Protein AF-A0AAJ2DX30-F1 (afdb_monomer_lite)

Structure (mmCIF, N/CA/C/O backbone):
data_AF-A0AAJ2DX30-F1
#
_entry.id   AF-A0AAJ2DX30-F1
#
loop_
_atom_site.group_PDB
_atom_site.id
_atom_site.type_symbol
_atom_site.label_atom_id
_atom_site.label_alt_id
_atom_site.label_comp_id
_atom_site.label_asym_id
_atom_site.label_entity_id
_atom_site.label_seq_id
_atom_site.pdbx_PDB_ins_code
_atom_site.Cartn_x
_atom_site.Cartn_y
_atom_site.Cartn_z
_atom_site.occupancy
_atom_site.B_iso_or_equiv
_atom_site.auth_seq_id
_atom_site.auth_comp_id
_atom_site.auth_asym_id
_atom_site.auth_atom_id
_atom_site.pdbx_PDB_model_num
ATOM 1 N N . MET A 1 1 ? 1.509 9.019 -4.920 1.00 83.00 1 MET A N 1
ATOM 2 C CA . MET A 1 1 ? 1.749 9.452 -3.523 1.00 83.00 1 MET A CA 1
ATOM 3 C C . MET A 1 1 ? 0.747 8.744 -2.636 1.00 83.00 1 MET A C 1
ATOM 5 O O . MET A 1 1 ? -0.409 8.625 -3.032 1.00 83.00 1 MET A O 1
ATOM 9 N N . ARG A 1 2 ? 1.169 8.321 -1.439 1.00 91.44 2 ARG A N 1
ATOM 10 C CA . ARG A 1 2 ? 0.309 7.629 -0.467 1.00 91.44 2 ARG A CA 1
ATOM 11 C C . ARG A 1 2 ? -0.938 8.439 -0.125 1.00 91.44 2 ARG A C 1
ATOM 13 O O . ARG A 1 2 ? -0.841 9.600 0.270 1.00 91.44 2 ARG A O 1
ATOM 20 N N . THR A 1 3 ? -2.090 7.788 -0.196 1.00 92.44 3 THR A N 1
ATOM 21 C CA . THR A 1 3 ? -3.386 8.381 0.137 1.00 92.44 3 THR A CA 1
ATOM 22 C C . THR A 1 3 ? -3.861 7.958 1.528 1.00 92.44 3 THR A C 1
ATOM 24 O O . THR A 1 3 ? -3.427 6.940 2.081 1.00 92.44 3 THR A O 1
ATOM 27 N N . THR A 1 4 ? -4.750 8.767 2.103 1.00 95.19 4 THR A N 1
ATOM 28 C CA . THR A 1 4 ? -5.539 8.411 3.285 1.00 95.19 4 THR A CA 1
ATOM 29 C C . THR A 1 4 ? -6.979 8.218 2.837 1.00 95.19 4 THR A C 1
ATOM 31 O O . THR A 1 4 ? -7.533 9.091 2.173 1.00 95.19 4 THR A O 1
ATOM 34 N N . ALA A 1 5 ? -7.569 7.081 3.187 1.00 95.25 5 ALA A N 1
ATOM 35 C CA . ALA A 1 5 ? -8.964 6.772 2.926 1.00 95.25 5 ALA A CA 1
ATOM 36 C C . ALA A 1 5 ? -9.751 6.817 4.235 1.00 95.25 5 ALA A C 1
ATOM 38 O O . ALA A 1 5 ? -9.304 6.272 5.243 1.00 95.25 5 ALA A O 1
ATOM 39 N N . GLU A 1 6 ? -10.926 7.436 4.200 1.00 96.12 6 GLU A N 1
ATOM 40 C CA . GLU A 1 6 ? -11.913 7.369 5.275 1.00 96.12 6 GLU A CA 1
ATOM 41 C C . GLU A 1 6 ? -13.086 6.512 4.811 1.00 96.12 6 GLU A C 1
ATOM 43 O O . GLU A 1 6 ? -13.527 6.618 3.665 1.00 96.12 6 GLU A O 1
ATOM 48 N N . PHE A 1 7 ? -13.569 5.633 5.681 1.00 95.12 7 PHE A N 1
ATOM 49 C CA . PHE A 1 7 ? -14.668 4.730 5.364 1.00 95.12 7 PHE A CA 1
ATOM 50 C C . PHE A 1 7 ? -15.490 4.412 6.611 1.00 95.12 7 PHE A C 1
ATOM 52 O O . PHE A 1 7 ? -14.966 4.348 7.721 1.00 95.12 7 PHE A O 1
ATOM 59 N N . ASN A 1 8 ? -16.794 4.210 6.425 1.00 93.75 8 ASN A N 1
ATOM 60 C CA . ASN A 1 8 ? -17.696 3.754 7.476 1.00 93.75 8 ASN A CA 1
ATOM 61 C C . ASN A 1 8 ? -18.007 2.273 7.263 1.00 93.75 8 ASN A C 1
ATOM 63 O O . ASN A 1 8 ? -18.403 1.876 6.166 1.00 93.75 8 ASN A O 1
ATOM 67 N N . MET A 1 9 ? -17.845 1.469 8.308 1.00 92.56 9 MET A N 1
ATOM 68 C CA . MET A 1 9 ? -18.244 0.067 8.315 1.00 92.56 9 MET A CA 1
ATOM 69 C C . MET A 1 9 ? -18.936 -0.251 9.634 1.00 92.56 9 MET A C 1
ATOM 71 O O . MET A 1 9 ? -18.430 0.076 10.704 1.00 92.56 9 MET A O 1
ATOM 75 N N . PHE A 1 10 ? -20.104 -0.889 9.549 1.00 92.12 10 PHE A N 1
ATOM 76 C CA . PHE A 1 10 ? -20.869 -1.366 10.711 1.00 92.12 10 PHE A CA 1
ATOM 77 C C . PHE A 1 10 ? -21.184 -0.277 11.752 1.00 92.12 10 PHE A C 1
ATOM 79 O O . PHE A 1 10 ? -21.183 -0.517 12.959 1.00 92.12 10 PHE A O 1
ATOM 86 N N . GLY A 1 11 ? -21.432 0.948 11.276 1.00 90.06 11 GLY A N 1
ATOM 87 C CA . GLY A 1 11 ? -21.724 2.100 12.129 1.00 90.06 11 GLY A CA 1
ATOM 88 C C . GLY A 1 11 ? -20.491 2.716 12.796 1.00 90.06 11 GLY A C 1
ATOM 89 O O . GLY A 1 11 ? -20.644 3.594 13.642 1.00 90.06 11 GLY A O 1
ATOM 90 N N . VAL A 1 12 ? -19.283 2.298 12.410 1.00 93.31 12 VAL A N 1
ATOM 91 C CA . VAL A 1 12 ? -18.012 2.812 12.927 1.00 93.31 12 VAL A CA 1
ATOM 92 C C . VAL A 1 12 ? -17.221 3.471 11.796 1.00 93.31 12 VAL A C 1
ATOM 94 O O . VAL A 1 12 ? -17.121 2.932 10.694 1.00 93.31 12 VAL A O 1
ATOM 97 N N . ASN A 1 13 ? -16.656 4.650 12.062 1.00 95.56 13 ASN A N 1
ATOM 98 C CA . ASN A 1 13 ? -15.799 5.351 11.110 1.00 95.56 13 ASN A CA 1
ATOM 99 C C . ASN A 1 13 ? -14.338 4.943 11.296 1.00 95.56 13 ASN A C 1
ATOM 101 O O . ASN A 1 13 ? -13.821 4.886 12.414 1.00 95.56 13 ASN A O 1
ATOM 105 N N . TYR A 1 14 ? -13.667 4.728 10.175 1.00 96.88 14 TYR A N 1
ATOM 106 C CA . TYR A 1 14 ? -12.263 4.378 10.090 1.00 96.88 14 TYR A CA 1
ATOM 107 C C . TYR A 1 14 ? -11.548 5.361 9.179 1.00 96.88 14 TYR A C 1
ATOM 109 O O . TYR A 1 14 ? -12.116 5.867 8.210 1.00 96.88 14 TYR A O 1
ATOM 117 N N . ARG A 1 15 ? -10.269 5.581 9.463 1.00 97.12 15 ARG A N 1
ATOM 118 C CA . ARG A 1 15 ? -9.350 6.231 8.536 1.00 97.12 15 ARG A CA 1
ATOM 119 C C . ARG A 1 15 ? -8.072 5.421 8.444 1.00 97.12 15 ARG A C 1
ATOM 121 O O . ARG A 1 15 ? -7.535 4.987 9.462 1.00 97.12 15 ARG A O 1
ATOM 128 N N . ALA A 1 16 ? -7.587 5.207 7.233 1.00 97.12 16 ALA A N 1
ATOM 129 C CA . ALA A 1 16 ? -6.404 4.406 6.979 1.00 97.12 16 ALA A CA 1
ATOM 130 C C . ALA A 1 16 ? -5.495 5.098 5.977 1.00 97.12 16 ALA A C 1
ATOM 132 O O . ALA A 1 16 ? -5.941 5.546 4.921 1.00 97.12 16 ALA A O 1
ATOM 133 N N . ARG A 1 17 ? -4.203 5.155 6.293 1.00 96.62 17 ARG A N 1
ATOM 134 C CA . ARG A 1 17 ? -3.182 5.628 5.360 1.00 96.62 17 ARG A CA 1
ATOM 135 C C . ARG A 1 17 ? -2.533 4.439 4.668 1.00 96.62 17 ARG A C 1
ATOM 137 O O . ARG A 1 17 ? -2.171 3.468 5.330 1.00 96.62 17 ARG A O 1
ATOM 144 N N . GLN A 1 18 ? -2.320 4.542 3.357 1.00 95.94 18 GLN A N 1
ATOM 145 C CA . GLN A 1 18 ? -1.574 3.529 2.612 1.00 95.94 18 GLN A CA 1
ATOM 146 C C . GLN A 1 18 ? -0.183 3.300 3.221 1.00 95.94 18 GLN A C 1
ATOM 148 O O . GLN A 1 18 ? 0.465 4.240 3.698 1.00 95.94 18 GLN A O 1
ATOM 153 N N . PHE A 1 19 ? 0.301 2.063 3.180 1.00 95.00 19 PHE A N 1
ATOM 154 C CA . PHE A 1 19 ? 1.673 1.716 3.525 1.00 95.00 19 PHE A CA 1
ATOM 155 C C . PHE A 1 19 ? 2.652 2.305 2.509 1.00 95.00 19 PHE A C 1
ATOM 157 O O . PHE A 1 19 ? 2.326 2.503 1.338 1.00 95.00 19 PHE A O 1
ATOM 164 N N . ALA A 1 20 ? 3.865 2.594 2.975 1.00 93.81 20 ALA A N 1
ATOM 165 C CA . ALA A 1 20 ? 4.960 2.921 2.074 1.00 93.81 20 ALA A CA 1
ATOM 166 C C . ALA A 1 20 ? 5.377 1.685 1.272 1.00 93.81 20 ALA A C 1
ATOM 168 O O . ALA A 1 20 ? 5.277 0.567 1.782 1.00 93.81 20 ALA A O 1
ATOM 169 N N . ALA A 1 21 ? 5.868 1.882 0.050 1.00 91.38 21 ALA A N 1
ATOM 170 C CA . ALA A 1 21 ? 6.218 0.811 -0.875 1.00 91.38 21 ALA A CA 1
ATOM 171 C C . ALA A 1 21 ? 7.176 -0.204 -0.235 1.00 91.38 21 ALA A C 1
ATOM 173 O O . ALA A 1 21 ? 6.898 -1.402 -0.256 1.00 91.38 21 ALA A O 1
ATOM 174 N N . ALA A 1 22 ? 8.244 0.277 0.410 1.00 88.00 22 ALA A N 1
ATOM 175 C CA . ALA A 1 22 ? 9.219 -0.580 1.085 1.00 88.00 22 ALA A CA 1
ATOM 176 C C . ALA A 1 22 ? 8.587 -1.449 2.191 1.00 88.00 22 ALA A C 1
ATOM 178 O O . ALA A 1 22 ? 8.857 -2.646 2.274 1.00 88.00 22 ALA A O 1
ATOM 179 N N . GLY A 1 23 ? 7.698 -0.873 3.008 1.00 87.88 23 GLY A N 1
ATOM 180 C CA . GLY A 1 23 ? 7.006 -1.610 4.071 1.00 87.88 23 GLY A CA 1
ATOM 181 C C . GLY A 1 23 ? 5.962 -2.591 3.530 1.00 87.88 23 GLY A C 1
ATOM 182 O O . GLY A 1 23 ? 5.883 -3.733 3.978 1.00 87.88 23 GLY A O 1
ATOM 183 N N . ALA A 1 24 ? 5.193 -2.168 2.527 1.00 88.94 24 ALA A N 1
ATOM 184 C CA . ALA A 1 24 ? 4.140 -2.968 1.911 1.00 88.94 24 ALA A CA 1
ATOM 185 C C . ALA A 1 24 ? 4.695 -4.216 1.208 1.00 88.94 24 ALA A C 1
ATOM 187 O O . ALA A 1 24 ? 4.098 -5.287 1.293 1.00 88.94 24 ALA A O 1
ATOM 188 N N . VAL A 1 25 ? 5.856 -4.106 0.557 1.00 85.44 25 VAL A N 1
ATOM 189 C CA . VAL A 1 25 ? 6.539 -5.236 -0.087 1.00 85.44 25 VAL A CA 1
ATOM 190 C C . VAL A 1 25 ? 6.791 -6.387 0.892 1.00 85.44 25 VAL A C 1
ATOM 192 O O . VAL A 1 25 ? 6.475 -7.534 0.581 1.00 85.44 25 VAL A O 1
ATOM 195 N N . GLY A 1 26 ? 7.331 -6.091 2.078 1.00 82.19 26 GLY A N 1
ATOM 196 C CA . GLY A 1 26 ? 7.626 -7.112 3.089 1.00 82.19 26 GLY A CA 1
ATOM 197 C C . GLY A 1 26 ? 6.369 -7.732 3.708 1.00 82.19 26 GLY A C 1
ATOM 198 O O . GLY A 1 26 ? 6.407 -8.853 4.213 1.00 82.19 26 GLY A O 1
ATOM 199 N N . MET A 1 27 ? 5.240 -7.022 3.656 1.00 87.31 27 MET A N 1
ATOM 200 C CA . MET A 1 27 ? 3.940 -7.538 4.091 1.00 87.31 27 MET A CA 1
ATOM 201 C C . MET A 1 27 ? 3.297 -8.441 3.035 1.00 87.31 27 MET A C 1
ATOM 203 O O . MET A 1 27 ? 2.619 -9.401 3.392 1.00 87.31 27 MET A O 1
ATOM 207 N N . PHE A 1 28 ? 3.527 -8.170 1.747 1.00 82.94 28 PHE A N 1
ATOM 208 C CA . PHE A 1 28 ? 2.875 -8.873 0.641 1.00 82.94 28 PHE A CA 1
ATOM 209 C C . PHE A 1 28 ? 3.154 -10.384 0.637 1.00 82.94 28 PHE A C 1
ATOM 211 O O . PHE A 1 28 ? 2.243 -11.176 0.413 1.00 82.94 28 PHE A O 1
ATOM 218 N N . SER A 1 29 ? 4.384 -10.801 0.952 1.00 79.62 29 SER A N 1
ATOM 219 C CA . SER A 1 29 ? 4.784 -12.219 0.989 1.00 79.62 29 SER A CA 1
ATOM 220 C C . SER A 1 29 ? 4.144 -13.025 2.124 1.00 79.62 29 SER A C 1
ATOM 222 O O . SER A 1 29 ? 4.120 -14.252 2.070 1.00 79.62 29 SER A O 1
ATOM 224 N N . ARG A 1 30 ? 3.616 -12.347 3.147 1.00 86.19 30 ARG A N 1
ATOM 225 C CA . ARG A 1 30 ? 3.009 -12.945 4.345 1.00 86.19 30 ARG A CA 1
ATOM 226 C C . ARG A 1 30 ? 1.598 -12.430 4.611 1.00 86.19 30 ARG A C 1
ATOM 228 O O . ARG A 1 30 ? 1.125 -12.487 5.744 1.00 86.19 30 ARG A O 1
ATOM 235 N N . LEU A 1 31 ? 0.927 -11.920 3.577 1.00 85.00 31 LEU A N 1
ATOM 236 C CA . LEU A 1 31 ? -0.358 -11.236 3.709 1.00 85.00 31 LEU A CA 1
ATOM 237 C C . LEU A 1 31 ? -1.442 -12.133 4.324 1.00 85.00 31 LEU A C 1
ATOM 239 O O . LEU A 1 31 ? -2.296 -11.647 5.059 1.00 85.00 31 LEU A O 1
ATOM 243 N N . ASP A 1 32 ? -1.387 -13.441 4.077 1.00 83.19 32 ASP A N 1
ATOM 244 C CA . ASP A 1 32 ? -2.366 -14.397 4.604 1.00 83.19 32 ASP A CA 1
ATOM 245 C C . ASP A 1 32 ? -2.156 -14.738 6.082 1.00 83.19 32 ASP A C 1
ATOM 247 O O . ASP A 1 32 ? -3.111 -15.095 6.768 1.00 83.19 32 ASP A O 1
ATOM 251 N N . SER A 1 33 ? -0.937 -14.568 6.595 1.00 88.44 33 SER A N 1
ATOM 252 C CA . SER A 1 33 ? -0.569 -14.858 7.985 1.00 88.44 33 SER A CA 1
ATOM 253 C C . SER A 1 33 ? -0.243 -13.602 8.799 1.00 88.44 33 SER A C 1
ATOM 255 O O . SER A 1 33 ? 0.297 -13.707 9.901 1.00 88.44 33 SER A O 1
ATOM 257 N N . ILE A 1 34 ? -0.496 -12.409 8.255 1.00 92.06 34 ILE A N 1
ATOM 258 C CA . ILE A 1 34 ? -0.153 -11.147 8.911 1.00 92.06 34 ILE A CA 1
ATOM 259 C C . ILE A 1 34 ? -1.031 -10.922 10.146 1.00 92.06 34 ILE A C 1
ATOM 261 O O . ILE A 1 34 ? -2.252 -11.092 10.109 1.00 92.06 34 ILE A O 1
ATOM 265 N N . HIS A 1 35 ? -0.407 -10.517 11.250 1.00 94.19 35 HIS A N 1
ATOM 266 C CA . HIS A 1 35 ? -1.134 -10.229 12.480 1.00 94.19 35 HIS A CA 1
ATOM 267 C C . HIS A 1 35 ? -2.012 -8.969 12.309 1.00 94.19 35 HIS A C 1
ATOM 269 O O . HIS A 1 35 ? -1.548 -7.997 11.701 1.00 94.19 35 HIS A O 1
ATOM 275 N N . PRO A 1 36 ? -3.240 -8.917 12.870 1.00 94.75 36 PRO A N 1
ATOM 276 C CA . PRO A 1 36 ? -4.142 -7.774 12.701 1.00 94.75 36 PRO A CA 1
ATOM 277 C C . PRO A 1 36 ? -3.523 -6.423 13.072 1.00 94.75 36 PRO A C 1
ATOM 279 O O . PRO A 1 36 ? -3.648 -5.464 12.320 1.00 94.75 36 PRO A O 1
ATOM 282 N N . THR A 1 37 ? -2.787 -6.343 14.184 1.00 95.69 37 THR A N 1
ATOM 283 C CA . THR A 1 37 ? -2.136 -5.087 14.611 1.00 95.69 37 THR A CA 1
ATOM 284 C C . THR A 1 37 ? -1.063 -4.599 13.641 1.00 95.69 37 THR A C 1
ATOM 286 O O . THR A 1 37 ? -0.792 -3.401 13.588 1.00 95.69 37 THR A O 1
ATOM 289 N N . GLU A 1 38 ? -0.451 -5.507 12.878 1.00 94.94 38 GLU A N 1
ATOM 290 C CA . GLU A 1 38 ? 0.545 -5.160 11.871 1.00 94.94 38 GLU A CA 1
ATOM 291 C C . GLU A 1 38 ? -0.139 -4.612 10.612 1.00 94.94 38 GLU A C 1
ATOM 293 O O . GLU A 1 38 ? 0.211 -3.534 10.133 1.00 94.94 38 GLU A O 1
ATOM 298 N N . LEU A 1 39 ? -1.174 -5.300 10.123 1.00 95.56 39 LEU A N 1
ATOM 299 C CA . LEU A 1 39 ? -1.936 -4.857 8.954 1.00 95.56 39 LEU A CA 1
ATOM 300 C C . LEU A 1 39 ? -2.702 -3.550 9.215 1.00 95.56 39 LEU A C 1
ATOM 302 O O . LEU A 1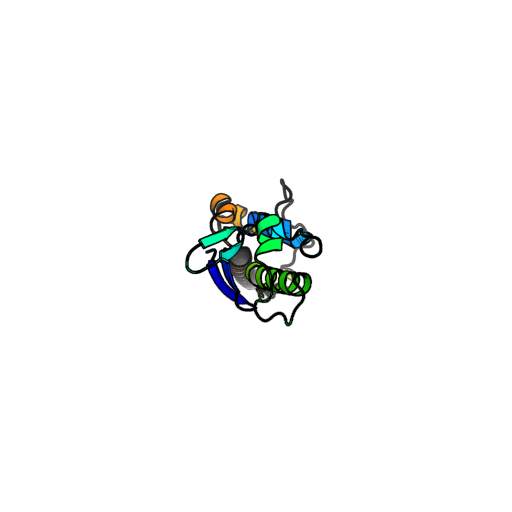 39 ? -2.822 -2.712 8.326 1.00 95.56 39 LEU A O 1
ATOM 306 N N . LEU A 1 40 ? -3.194 -3.351 10.437 1.00 96.19 40 LEU A N 1
ATOM 307 C CA . LEU A 1 40 ? -3.942 -2.161 10.847 1.00 96.19 40 LEU A CA 1
ATOM 308 C C . LEU A 1 40 ? -3.040 -1.064 11.439 1.00 96.19 40 LEU A C 1
ATOM 310 O O . LEU A 1 40 ? -3.541 -0.094 12.007 1.00 96.19 40 LEU A O 1
ATOM 314 N N . ALA A 1 41 ? -1.712 -1.174 11.301 1.00 96.31 41 ALA A N 1
ATOM 315 C CA . ALA A 1 41 ? -0.757 -0.280 11.960 1.00 96.31 41 ALA A CA 1
ATOM 316 C C . ALA A 1 41 ? -0.932 1.210 11.607 1.00 96.31 41 ALA A C 1
ATOM 318 O O . ALA A 1 41 ? -0.631 2.082 12.425 1.00 96.31 41 ALA A O 1
ATOM 319 N N . LEU A 1 42 ? -1.424 1.492 10.397 1.00 96.62 42 LEU A N 1
ATOM 320 C CA . LEU A 1 42 ? -1.709 2.836 9.883 1.00 96.62 42 LEU A CA 1
ATOM 321 C C . LEU A 1 42 ? -3.213 3.132 9.794 1.00 96.62 42 LEU A C 1
ATOM 323 O O . LEU A 1 42 ? -3.633 3.978 9.003 1.00 96.62 42 LEU A O 1
ATOM 327 N N . THR A 1 43 ? -4.016 2.406 10.572 1.00 97.56 43 THR A N 1
ATOM 328 C CA . THR A 1 43 ? -5.470 2.566 10.643 1.00 97.56 43 THR A CA 1
ATOM 329 C C . THR A 1 43 ? -5.876 3.087 12.014 1.00 97.56 43 THR A C 1
ATOM 331 O O . THR A 1 43 ? -5.351 2.664 13.047 1.00 97.56 43 THR A O 1
ATOM 334 N N . GLU A 1 44 ? -6.833 4.002 12.022 1.00 97.56 44 GLU A N 1
ATOM 335 C CA . GLU A 1 44 ? -7.450 4.553 13.218 1.00 97.56 44 GLU A CA 1
ATOM 336 C C . GLU A 1 44 ? -8.967 4.388 13.143 1.00 97.56 44 GLU A C 1
ATOM 338 O O . GLU A 1 44 ? -9.561 4.390 12.064 1.00 97.56 44 GLU A O 1
ATOM 343 N N . VAL A 1 45 ? -9.582 4.246 14.311 1.00 96.75 45 VAL A N 1
ATOM 344 C CA . VAL A 1 45 ? -11.025 4.096 14.491 1.00 96.75 45 VAL A CA 1
ATOM 345 C C . VAL A 1 45 ? -11.566 5.270 15.294 1.00 96.75 45 VAL A C 1
ATOM 347 O O . VAL A 1 45 ? -10.929 5.704 16.256 1.00 96.75 45 VAL A O 1
ATOM 350 N N . GLN A 1 46 ? -12.724 5.791 14.905 1.00 95.62 46 GLN A N 1
ATOM 351 C CA . GLN A 1 46 ? -13.369 6.884 15.617 1.00 95.62 46 GLN A CA 1
ATOM 352 C C . GLN A 1 46 ? -14.198 6.341 16.788 1.00 95.62 46 GLN A C 1
ATOM 354 O O . GLN A 1 46 ? -15.117 5.544 16.592 1.00 95.62 46 GLN A O 1
ATOM 359 N N . ALA A 1 47 ? -13.895 6.786 18.006 1.00 89.06 47 ALA A N 1
ATOM 360 C CA . ALA A 1 47 ? -14.745 6.600 19.174 1.00 89.06 47 ALA A CA 1
ATOM 361 C C . ALA A 1 47 ? -15.425 7.931 19.530 1.00 89.06 47 ALA A C 1
ATOM 363 O O . ALA A 1 47 ? -14.769 8.947 19.756 1.00 89.06 47 ALA A O 1
ATOM 364 N N . GLY A 1 48 ? -16.759 7.930 19.569 1.00 81.75 48 GLY A N 1
ATOM 365 C CA . GLY A 1 48 ? -17.534 9.155 19.779 1.00 81.75 48 GLY A CA 1
ATOM 366 C C . GLY A 1 48 ? -17.329 10.182 18.660 1.00 81.75 48 GLY A C 1
ATOM 367 O O . GLY A 1 48 ? -16.974 9.836 17.536 1.00 81.75 48 GLY A O 1
ATOM 368 N N . ASP A 1 49 ? -17.551 11.460 18.963 1.00 78.94 49 ASP A N 1
ATOM 369 C CA . ASP A 1 49 ? -17.659 12.481 17.916 1.00 78.94 49 ASP A CA 1
ATOM 370 C C . ASP A 1 49 ? -16.309 12.926 17.332 1.00 78.94 49 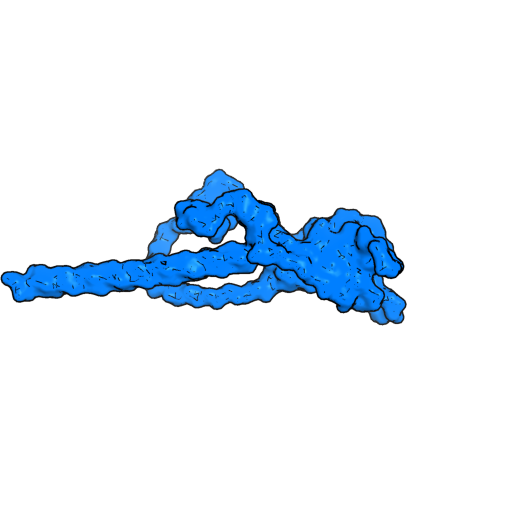ASP A C 1
ATOM 372 O O . ASP A 1 49 ? -16.264 13.399 16.196 1.00 78.94 49 ASP A O 1
ATOM 376 N N . LYS A 1 50 ? -15.194 12.821 18.074 1.00 82.25 50 LYS A N 1
ATOM 377 C CA . LYS A 1 50 ? -13.899 13.406 17.649 1.00 82.25 50 LYS A CA 1
ATOM 378 C C . LYS A 1 50 ? -12.640 12.637 18.060 1.00 82.25 50 LYS A C 1
ATOM 380 O O . LYS A 1 50 ? -11.545 13.083 17.715 1.00 82.25 50 LYS A O 1
ATOM 385 N N . GLU A 1 51 ? -12.751 11.516 18.766 1.00 93.25 51 G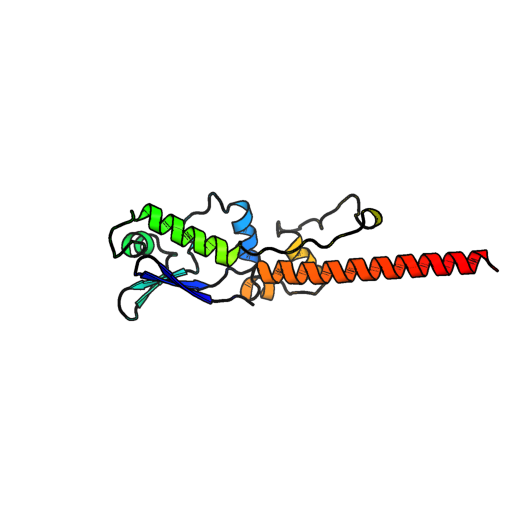LU A N 1
ATOM 386 C CA . GLU A 1 51 ? -11.568 10.791 19.238 1.00 93.25 51 GLU A CA 1
ATOM 387 C C . GLU A 1 51 ? -11.180 9.692 18.252 1.00 93.25 51 GLU A C 1
ATOM 389 O O . GLU A 1 51 ? -11.985 8.832 17.910 1.00 93.25 51 GLU A O 1
ATOM 394 N N . TRP A 1 52 ? -9.933 9.726 17.785 1.00 96.06 52 TRP A N 1
ATOM 395 C CA . TRP A 1 52 ? -9.372 8.708 16.902 1.00 96.06 52 TRP A CA 1
ATOM 396 C C . TRP A 1 52 ? -8.396 7.841 17.686 1.00 96.06 52 TRP A C 1
ATOM 398 O O . TRP A 1 52 ? -7.446 8.345 18.288 1.00 96.06 52 TRP A O 1
ATOM 408 N N . HIS A 1 53 ? -8.620 6.530 17.667 1.00 96.69 53 HIS A N 1
ATOM 409 C CA . HIS A 1 53 ? -7.779 5.558 18.350 1.00 96.69 53 HIS A CA 1
ATOM 410 C C . HIS A 1 53 ? -7.019 4.691 17.345 1.00 96.69 53 HIS A C 1
ATOM 412 O O . HIS A 1 53 ? -7.622 4.161 16.412 1.00 96.69 53 HIS A O 1
ATOM 418 N N . PRO A 1 54 ? -5.707 4.480 17.530 1.00 97.00 54 PRO A N 1
ATOM 419 C CA . PRO A 1 54 ? -4.916 3.687 16.602 1.00 97.00 54 PRO A CA 1
ATOM 420 C C . PRO A 1 54 ? -5.185 2.189 16.768 1.00 97.00 54 PRO A C 1
ATOM 422 O O . PRO A 1 54 ? -5.106 1.657 17.878 1.00 97.00 54 PRO A O 1
ATOM 425 N N . LEU A 1 55 ? -5.413 1.490 15.656 1.00 96.62 55 LEU A N 1
ATOM 426 C CA . LEU A 1 55 ? -5.653 0.043 15.622 1.00 96.62 55 LEU A CA 1
ATOM 427 C C . LEU A 1 55 ? -4.365 -0.794 15.649 1.00 96.62 55 LEU A C 1
ATOM 429 O O . LEU A 1 55 ? -4.421 -2.015 15.728 1.00 96.62 55 LEU A O 1
ATOM 433 N N . LYS A 1 56 ? -3.188 -0.159 15.704 1.00 95.50 56 LYS A N 1
ATOM 434 C CA . LYS A 1 56 ? -1.924 -0.847 16.033 1.00 95.50 56 LYS A CA 1
ATOM 435 C C . LYS A 1 56 ? -1.898 -1.422 17.459 1.00 95.50 56 LYS A C 1
ATOM 437 O O . LYS A 1 56 ? -1.018 -2.209 17.793 1.00 95.50 56 LYS A O 1
ATOM 442 N N . VAL A 1 57 ? -2.829 -0.992 18.316 1.00 96.12 57 VAL A N 1
ATOM 443 C CA . VAL A 1 57 ? -2.962 -1.427 19.711 1.00 96.12 57 VAL A CA 1
ATOM 444 C C . VAL A 1 57 ? -4.086 -2.456 19.803 1.00 96.12 57 VAL A C 1
ATOM 446 O O . VAL A 1 57 ? -5.238 -2.122 19.537 1.00 96.12 57 VAL A O 1
ATOM 449 N N . ALA A 1 58 ? -3.771 -3.683 20.232 1.00 95.00 58 ALA A N 1
ATOM 450 C CA . ALA A 1 58 ? -4.740 -4.784 20.308 1.00 95.00 58 ALA A CA 1
ATOM 451 C C . ALA A 1 58 ? -5.992 -4.427 21.132 1.00 95.00 58 ALA A C 1
ATOM 453 O O . ALA A 1 58 ? -7.109 -4.639 20.677 1.00 95.00 58 ALA A O 1
ATOM 454 N N . ALA A 1 59 ? -5.818 -3.752 22.273 1.00 96.06 59 ALA A N 1
ATOM 455 C CA . ALA A 1 59 ? -6.936 -3.322 23.114 1.00 96.06 59 ALA A CA 1
ATOM 456 C C . ALA A 1 59 ? -7.923 -2.372 22.402 1.00 96.06 59 ALA A C 1
ATOM 458 O O . ALA A 1 59 ? -9.108 -2.359 22.727 1.00 96.06 59 ALA A O 1
ATOM 459 N N . ASN A 1 60 ? -7.456 -1.578 21.430 1.00 96.00 60 ASN A N 1
ATOM 460 C CA . ASN A 1 60 ? -8.338 -0.721 20.636 1.00 96.00 60 ASN A CA 1
ATOM 461 C C . ASN A 1 60 ? -9.109 -1.530 19.590 1.00 96.00 60 ASN A C 1
ATOM 463 O O . ASN A 1 60 ? -10.265 -1.208 19.326 1.00 96.00 60 ASN A O 1
ATOM 467 N N . ILE A 1 61 ? -8.498 -2.580 19.029 1.00 95.06 61 ILE A N 1
ATOM 468 C CA . ILE A 1 61 ? -9.190 -3.513 18.134 1.00 95.06 61 ILE A CA 1
ATOM 469 C C . ILE A 1 61 ? -10.342 -4.167 18.898 1.00 95.06 61 ILE A C 1
ATOM 471 O O . ILE A 1 61 ? -11.496 -3.994 18.516 1.00 95.06 61 ILE A O 1
ATOM 475 N N . ASP A 1 62 ? -10.043 -4.811 20.027 1.00 94.12 62 ASP A N 1
ATOM 476 C CA . ASP A 1 62 ? -11.031 -5.556 20.818 1.00 94.12 62 ASP A CA 1
ATOM 477 C C . ASP A 1 62 ? -12.202 -4.679 21.287 1.00 94.12 62 ASP A C 1
ATOM 479 O O . ASP A 1 62 ? -13.338 -5.137 21.406 1.00 94.12 62 ASP A O 1
ATOM 483 N N . ARG A 1 63 ? -11.934 -3.397 21.562 1.00 94.12 63 ARG A N 1
ATOM 484 C CA . ARG A 1 63 ? -12.932 -2.463 22.089 1.00 94.12 63 ARG A CA 1
ATOM 485 C C . ARG A 1 63 ? -13.800 -1.817 21.011 1.00 94.12 63 ARG A C 1
ATOM 487 O O . ARG A 1 63 ? -14.989 -1.595 21.249 1.00 94.12 63 ARG A O 1
ATOM 494 N N . TYR A 1 64 ? -13.207 -1.443 19.879 1.00 94.62 64 TYR A N 1
ATOM 495 C CA . TYR A 1 64 ? -13.840 -0.544 18.910 1.00 94.62 64 TYR A CA 1
ATOM 496 C C . TYR A 1 64 ? -14.160 -1.203 17.566 1.00 94.62 64 TYR A C 1
ATOM 498 O O . TYR A 1 64 ? -14.993 -0.680 16.831 1.00 94.62 64 TYR A O 1
ATOM 506 N N . VAL A 1 65 ? -13.554 -2.348 17.240 1.00 93.88 65 VAL A N 1
ATOM 507 C CA . VAL A 1 65 ? -13.855 -3.095 16.012 1.00 93.88 65 VAL A CA 1
ATOM 508 C C . VAL A 1 65 ? -15.031 -4.028 16.284 1.00 93.88 65 VAL A C 1
ATOM 510 O O . VAL A 1 65 ? -14.876 -5.156 16.744 1.00 93.88 65 VAL A O 1
ATOM 513 N N . ARG A 1 66 ? -16.238 -3.507 16.065 1.00 93.50 66 ARG A N 1
ATOM 514 C CA . ARG A 1 66 ? -17.503 -4.190 16.347 1.00 93.50 66 ARG A CA 1
ATOM 515 C C . ARG A 1 66 ? -18.620 -3.646 15.471 1.00 93.50 66 ARG A C 1
ATOM 517 O O . ARG A 1 66 ? -18.537 -2.519 14.994 1.00 93.50 66 ARG A O 1
ATOM 524 N N . ASP A 1 67 ? -19.683 -4.425 15.339 1.00 93.56 67 ASP A N 1
ATOM 525 C CA . ASP A 1 67 ? -20.906 -3.980 14.688 1.00 93.56 67 ASP A CA 1
ATOM 526 C C . ASP A 1 67 ? -21.820 -3.281 15.695 1.00 93.56 67 ASP A C 1
ATOM 528 O O . ASP A 1 67 ? -22.259 -3.884 16.677 1.00 93.56 67 ASP A O 1
ATOM 532 N N . VAL A 1 68 ? -22.110 -2.000 15.455 1.00 90.12 68 VAL A N 1
ATOM 533 C CA . VAL A 1 68 ? -23.009 -1.202 16.303 1.00 90.12 68 VAL A CA 1
ATOM 534 C C . VAL A 1 68 ? -24.445 -1.732 16.245 1.00 90.12 68 VAL A C 1
ATOM 536 O O . VAL A 1 68 ? -25.173 -1.629 17.232 1.00 90.12 68 VAL A O 1
ATOM 539 N N . CYS A 1 69 ? -24.852 -2.333 15.124 1.00 87.94 69 CYS A N 1
ATOM 540 C CA . CYS A 1 69 ? -26.179 -2.919 14.949 1.00 87.94 69 CYS A CA 1
ATOM 541 C C . CYS A 1 69 ? -26.298 -4.334 15.543 1.00 87.94 69 CYS A C 1
ATOM 543 O O . CYS A 1 69 ? -27.414 -4.826 15.702 1.00 87.94 69 CYS A O 1
ATOM 545 N N . GLY A 1 70 ? -25.176 -4.979 15.886 1.00 88.31 70 GLY A N 1
ATOM 546 C CA . GLY A 1 70 ? -25.139 -6.302 16.517 1.00 88.31 70 GLY A CA 1
ATOM 547 C C . GLY A 1 70 ? -25.507 -7.481 15.606 1.00 88.31 70 GLY A C 1
ATOM 548 O O . GLY A 1 70 ? -25.818 -8.556 16.114 1.00 88.31 70 GLY A O 1
ATOM 549 N N . ALA A 1 71 ? -25.491 -7.300 14.285 1.00 90.06 71 ALA A N 1
ATOM 550 C CA . ALA A 1 71 ? -25.766 -8.352 13.309 1.00 90.06 71 ALA A CA 1
ATOM 551 C C . ALA A 1 71 ? -24.555 -9.267 13.059 1.00 90.06 71 ALA A C 1
ATOM 553 O O . ALA A 1 71 ? -24.743 -10.434 12.721 1.00 90.06 71 ALA A O 1
ATOM 554 N N . MET A 1 72 ? -23.330 -8.757 13.226 1.00 92.62 72 MET A N 1
ATOM 555 C CA . MET A 1 72 ? -22.085 -9.509 13.015 1.00 92.62 72 MET A CA 1
ATOM 556 C C . MET A 1 72 ? -21.272 -9.703 14.290 1.00 92.62 72 MET A C 1
ATOM 558 O O . MET A 1 72 ? -21.239 -8.849 15.182 1.00 92.62 72 MET A O 1
ATOM 562 N N . GLN A 1 73 ? -20.557 -10.826 14.356 1.00 93.12 73 GLN A N 1
ATOM 563 C CA . GLN A 1 73 ? -19.613 -11.082 15.437 1.00 93.12 73 GLN A CA 1
ATOM 564 C C . GLN A 1 73 ? -18.362 -10.201 15.280 1.00 93.12 73 GLN A C 1
ATOM 566 O O . GLN A 1 73 ? -17.919 -9.955 14.156 1.00 93.12 73 GLN A O 1
ATOM 571 N N . PRO A 1 74 ? -17.706 -9.781 16.381 1.00 91.75 74 PRO A N 1
ATOM 572 C CA . PRO A 1 74 ? -16.513 -8.928 16.315 1.00 91.75 74 PRO A CA 1
ATOM 573 C C . PRO A 1 74 ? -15.388 -9.477 15.428 1.00 91.75 74 PRO A C 1
ATOM 575 O O . PRO A 1 74 ? -14.691 -8.715 14.765 1.00 91.75 74 PRO A O 1
ATOM 578 N N . ARG A 1 75 ? -15.234 -10.806 15.370 1.00 93.62 75 ARG A N 1
ATOM 579 C CA . ARG A 1 75 ? -14.248 -11.458 14.500 1.00 93.62 75 ARG A CA 1
ATOM 580 C C . ARG A 1 75 ? -14.546 -11.241 13.015 1.00 93.62 75 ARG A C 1
ATOM 582 O O . ARG A 1 75 ? -13.634 -10.931 12.262 1.00 93.62 75 ARG A O 1
ATOM 589 N N . GLU A 1 76 ? -15.807 -11.362 12.612 1.00 94.75 76 GLU A N 1
ATOM 590 C CA . GLU A 1 76 ? -16.232 -11.156 11.221 1.00 94.75 76 GLU A CA 1
ATOM 591 C C . GLU A 1 76 ? -16.045 -9.691 10.816 1.00 94.75 76 GLU A C 1
ATOM 593 O O . GLU A 1 76 ? -15.560 -9.392 9.726 1.00 94.75 76 GLU A O 1
ATOM 598 N N . VAL A 1 77 ? -16.360 -8.773 11.734 1.00 95.25 77 VAL A N 1
ATOM 599 C CA . VAL A 1 77 ? -16.115 -7.338 11.555 1.00 95.25 77 VAL A CA 1
ATOM 600 C C . VAL A 1 77 ? -14.625 -7.065 11.358 1.00 95.25 77 VAL A C 1
ATOM 602 O O . VAL A 1 77 ? -14.251 -6.351 10.429 1.00 95.25 77 VAL A O 1
ATOM 605 N N . LEU A 1 78 ? -13.767 -7.654 12.197 1.00 95.75 78 LEU A N 1
ATOM 606 C CA . LEU A 1 78 ? -12.318 -7.520 12.074 1.00 95.75 78 LEU A CA 1
ATOM 607 C C . LEU A 1 78 ? -11.808 -8.043 10.729 1.00 95.75 78 LEU A C 1
ATOM 609 O O . LEU A 1 78 ? -11.045 -7.343 10.065 1.00 95.75 78 LEU A O 1
ATOM 613 N N . ASP A 1 79 ? -12.254 -9.226 10.307 1.00 95.19 79 ASP A N 1
ATOM 614 C CA . ASP A 1 79 ? -11.859 -9.826 9.032 1.00 95.19 79 ASP A CA 1
ATOM 615 C C . ASP A 1 79 ? -12.247 -8.924 7.844 1.00 95.19 79 ASP A C 1
ATOM 617 O O . ASP A 1 79 ? -11.449 -8.727 6.924 1.00 95.19 79 ASP A O 1
ATOM 621 N N . LEU A 1 80 ? -13.430 -8.299 7.885 1.00 95.38 80 LEU A N 1
ATOM 622 C CA . LEU A 1 80 ? -13.899 -7.374 6.847 1.00 95.38 80 LEU A CA 1
ATOM 623 C C . LEU A 1 80 ? -13.141 -6.038 6.852 1.00 95.38 80 LEU A C 1
ATOM 625 O O . LEU A 1 80 ? -12.790 -5.530 5.787 1.00 95.38 80 LEU A O 1
ATOM 629 N N . VAL A 1 81 ? -12.820 -5.488 8.026 1.00 95.88 81 VAL A N 1
ATOM 630 C CA . VAL A 1 81 ? -11.967 -4.291 8.123 1.00 95.88 81 VAL A CA 1
ATOM 631 C C . VAL A 1 81 ? -10.571 -4.597 7.577 1.00 95.88 81 VAL A C 1
ATOM 633 O O . VAL A 1 81 ? -10.039 -3.842 6.764 1.00 95.88 81 VAL A O 1
ATOM 636 N N . MET A 1 82 ? -9.983 -5.733 7.960 1.00 95.94 82 MET A N 1
ATOM 637 C CA . MET A 1 82 ? -8.697 -6.183 7.425 1.00 95.94 82 MET A CA 1
ATOM 638 C C . MET A 1 82 ? -8.753 -6.373 5.909 1.00 95.94 82 MET A C 1
ATOM 640 O O . MET A 1 82 ? -7.807 -5.993 5.221 1.00 95.94 82 MET A O 1
ATOM 644 N N . PHE A 1 83 ? -9.846 -6.920 5.374 1.00 95.31 83 PHE A N 1
ATOM 645 C CA . PHE A 1 83 ? -10.046 -7.061 3.936 1.00 95.31 83 PHE A CA 1
ATOM 646 C C . PHE A 1 83 ? -10.012 -5.709 3.212 1.00 95.31 83 PHE A C 1
ATOM 648 O O . PHE A 1 83 ? -9.299 -5.577 2.215 1.00 95.31 83 PHE A O 1
ATOM 655 N N . GLU A 1 84 ? -10.691 -4.683 3.728 1.00 95.31 84 GLU A N 1
ATOM 656 C CA . GLU A 1 84 ? -10.647 -3.353 3.109 1.00 95.31 84 GLU A CA 1
ATOM 657 C C . GLU A 1 84 ? -9.257 -2.714 3.185 1.00 95.31 84 GLU A C 1
ATOM 659 O O . GLU A 1 84 ? -8.786 -2.130 2.206 1.00 95.31 84 GLU A O 1
ATOM 664 N N . ILE A 1 85 ? -8.523 -2.910 4.285 1.00 95.56 85 ILE A N 1
ATOM 665 C CA . ILE A 1 85 ? -7.128 -2.454 4.366 1.00 95.56 85 ILE A CA 1
ATOM 666 C C . ILE A 1 85 ? -6.227 -3.208 3.381 1.00 95.56 85 ILE A C 1
ATOM 668 O O . ILE A 1 85 ? -5.348 -2.595 2.764 1.00 95.56 85 ILE A O 1
ATOM 672 N N . ARG A 1 86 ? -6.452 -4.512 3.164 1.00 94.44 86 ARG A N 1
ATOM 673 C CA . ARG A 1 86 ? -5.742 -5.268 2.120 1.00 94.44 86 ARG A CA 1
ATOM 674 C C . ARG A 1 86 ? -6.049 -4.701 0.742 1.00 94.44 86 ARG A C 1
ATOM 676 O O . ARG A 1 86 ? -5.129 -4.487 -0.039 1.00 94.44 86 ARG A O 1
ATOM 683 N N . LYS A 1 87 ? -7.313 -4.411 0.446 1.00 93.12 87 LYS A N 1
ATOM 684 C CA . LYS A 1 87 ? -7.728 -3.848 -0.840 1.00 93.12 87 LYS A CA 1
ATOM 685 C C . LYS A 1 87 ? -7.122 -2.464 -1.083 1.00 93.12 87 LYS A C 1
ATOM 687 O O . LYS A 1 87 ? -6.592 -2.230 -2.165 1.00 93.12 87 LYS A O 1
ATOM 692 N N . LEU A 1 88 ? -7.113 -1.590 -0.075 1.00 93.81 88 LEU A N 1
ATOM 693 C CA . LEU A 1 88 ? -6.516 -0.250 -0.152 1.00 93.81 88 LEU A CA 1
ATOM 694 C C . LEU A 1 88 ? -5.015 -0.278 -0.498 1.00 93.81 88 LEU A C 1
ATOM 696 O O . LEU A 1 88 ? -4.515 0.627 -1.166 1.00 93.81 88 LEU A O 1
ATOM 700 N N . ASN A 1 89 ? -4.290 -1.294 -0.022 1.00 92.38 89 ASN A N 1
ATOM 701 C CA . ASN A 1 89 ? -2.831 -1.369 -0.145 1.00 92.38 89 ASN A CA 1
ATOM 702 C C . ASN A 1 89 ? -2.335 -2.320 -1.242 1.00 92.38 89 ASN A C 1
ATOM 704 O O . ASN A 1 89 ? -1.255 -2.109 -1.787 1.00 92.38 89 ASN A O 1
ATOM 708 N N . PHE A 1 90 ? -3.105 -3.362 -1.556 1.00 90.25 90 PHE A N 1
ATOM 709 C CA . PHE A 1 90 ? -2.697 -4.477 -2.418 1.00 90.25 90 PHE A CA 1
ATOM 710 C C . PHE A 1 90 ? -3.750 -4.851 -3.470 1.00 90.25 90 PHE A C 1
ATOM 712 O O . PHE A 1 90 ? -3.497 -5.711 -4.306 1.00 90.25 90 PHE A O 1
ATOM 719 N N . GLY A 1 91 ? -4.929 -4.222 -3.455 1.00 85.62 91 GLY A N 1
ATOM 720 C CA . GLY A 1 91 ? -6.027 -4.507 -4.386 1.00 85.62 91 GLY A CA 1
ATOM 721 C C . GLY A 1 91 ? -5.885 -3.857 -5.764 1.00 85.62 91 GLY A C 1
ATOM 722 O O . GLY A 1 91 ? -6.825 -3.905 -6.556 1.00 85.62 91 GLY A O 1
ATOM 723 N N . PHE A 1 92 ? -4.746 -3.228 -6.057 1.00 84.25 92 PHE A N 1
ATOM 724 C CA . PHE A 1 92 ? -4.505 -2.567 -7.333 1.00 84.25 92 PHE A CA 1
ATOM 725 C C . PHE A 1 92 ? -4.134 -3.581 -8.422 1.00 84.25 92 PHE A C 1
ATOM 727 O O . PHE A 1 92 ? -3.391 -4.539 -8.208 1.00 84.25 92 PHE A O 1
ATOM 734 N N . THR A 1 93 ? -4.623 -3.352 -9.638 1.00 75.81 93 THR A N 1
ATOM 735 C CA . THR A 1 93 ? -4.273 -4.166 -10.806 1.00 75.81 93 THR A CA 1
ATOM 736 C C . THR A 1 93 ? -3.352 -3.395 -11.731 1.00 75.81 93 THR A C 1
ATOM 738 O O . THR A 1 93 ? -3.758 -2.404 -12.337 1.00 75.81 93 THR A O 1
ATOM 741 N N . VAL A 1 94 ? -2.132 -3.894 -11.925 1.00 65.56 94 VAL A N 1
ATOM 742 C CA . VAL A 1 94 ? -1.214 -3.342 -12.927 1.00 65.56 94 VAL A CA 1
ATOM 743 C C . VAL A 1 94 ? -1.280 -4.183 -14.189 1.00 65.56 94 VAL A C 1
ATOM 745 O O . VAL A 1 94 ? -0.912 -5.357 -14.208 1.00 65.56 94 VAL A O 1
ATOM 748 N N . SER A 1 95 ? -1.758 -3.584 -15.280 1.00 64.06 95 SER A N 1
ATOM 749 C CA . SER A 1 95 ? -1.813 -4.280 -16.565 1.00 64.06 95 SER A CA 1
ATOM 750 C C . SER A 1 95 ? -0.402 -4.628 -17.048 1.00 64.06 95 SER A C 1
ATOM 752 O O . SER A 1 95 ? 0.501 -3.783 -17.023 1.00 64.06 95 SER A O 1
ATOM 754 N N . LYS A 1 96 ? -0.238 -5.855 -17.536 1.00 64.06 96 LYS A N 1
ATOM 755 C CA . LYS A 1 96 ? 1.043 -6.395 -17.998 1.00 64.06 96 LYS A CA 1
ATOM 756 C C . LYS A 1 96 ? 1.565 -5.623 -19.214 1.00 64.06 96 LYS A C 1
ATOM 758 O O . LYS A 1 96 ? 0.808 -5.307 -20.130 1.00 64.06 96 LYS A O 1
ATOM 763 N N . VAL A 1 97 ? 2.870 -5.354 -19.245 1.00 68.19 97 VAL A N 1
ATOM 764 C CA . VAL A 1 97 ? 3.553 -4.886 -20.461 1.00 68.19 97 VAL A CA 1
ATOM 765 C C . VAL A 1 97 ? 3.891 -6.110 -21.303 1.00 68.19 97 VAL A C 1
ATOM 767 O O . VAL A 1 97 ? 4.545 -7.037 -20.825 1.00 68.19 97 VAL A O 1
ATOM 770 N N . ALA A 1 98 ? 3.438 -6.132 -22.554 1.00 70.19 98 ALA A N 1
ATOM 771 C CA . ALA A 1 98 ? 3.784 -7.197 -23.482 1.00 70.19 98 ALA A CA 1
ATOM 772 C C . ALA A 1 98 ? 5.249 -7.042 -23.915 1.00 70.19 98 ALA A C 1
ATOM 774 O O . ALA A 1 98 ? 5.559 -6.259 -24.806 1.00 70.19 98 ALA A O 1
ATOM 775 N N . VAL A 1 99 ? 6.153 -7.782 -23.271 1.00 71.00 99 VAL A N 1
ATOM 776 C CA . VAL A 1 99 ? 7.564 -7.858 -23.674 1.00 71.00 99 VAL A CA 1
ATOM 777 C C . VAL A 1 99 ? 7.723 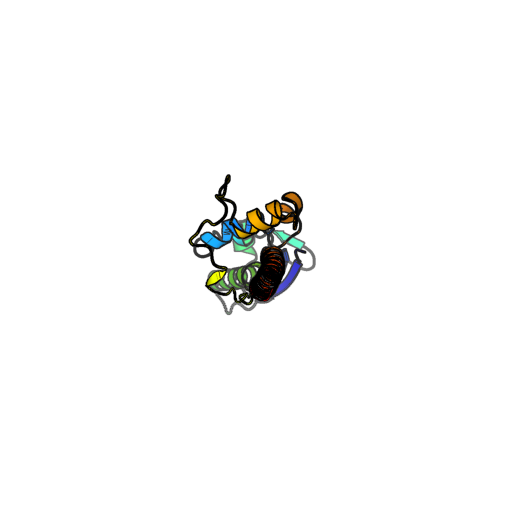-8.983 -24.705 1.00 71.00 99 VAL A C 1
ATOM 779 O O . VAL A 1 99 ? 7.460 -10.145 -24.355 1.00 71.00 99 VAL A O 1
ATOM 782 N N . PRO A 1 100 ? 8.138 -8.688 -25.953 1.00 73.12 100 PRO A N 1
ATOM 783 C CA . PRO A 1 100 ? 8.466 -9.707 -26.947 1.00 73.12 100 PRO A CA 1
ATOM 784 C C . PRO A 1 100 ? 9.489 -10.716 -26.417 1.00 73.12 100 PRO A C 1
ATOM 786 O O . PRO A 1 100 ? 10.449 -10.332 -25.755 1.00 73.12 100 PRO A O 1
ATOM 789 N N . SER A 1 101 ? 9.316 -12.003 -26.733 1.00 74.94 101 SER A N 1
ATOM 790 C CA . SER A 1 101 ? 10.184 -13.086 -26.232 1.00 74.94 101 SER A CA 1
ATOM 791 C C . SER A 1 101 ? 11.669 -12.864 -26.524 1.00 74.94 101 SER A C 1
ATOM 793 O O . SER A 1 101 ? 12.501 -13.183 -25.687 1.00 74.94 101 SER A O 1
ATOM 795 N N . ARG A 1 102 ? 11.996 -12.249 -27.666 1.00 78.00 102 ARG A N 1
ATOM 796 C CA . ARG A 1 102 ? 13.368 -11.905 -28.076 1.00 78.00 102 ARG A CA 1
ATOM 797 C C . ARG A 1 102 ? 14.067 -10.864 -27.193 1.00 78.00 102 ARG A C 1
ATOM 799 O O . ARG A 1 102 ? 15.286 -10.790 -27.219 1.00 78.00 102 ARG A O 1
ATOM 806 N N . PHE A 1 103 ? 13.308 -10.079 -26.426 1.00 70.62 103 PHE A N 1
ATOM 807 C CA . PHE A 1 103 ? 13.843 -9.122 -25.450 1.00 70.62 103 PHE A CA 1
ATOM 808 C C . PHE A 1 103 ? 13.802 -9.652 -24.017 1.00 70.62 103 PHE A C 1
ATOM 810 O O . PHE A 1 103 ? 14.231 -8.966 -23.095 1.00 70.62 103 PHE A O 1
ATOM 817 N N . ARG A 1 104 ? 13.276 -10.864 -23.806 1.00 66.75 104 ARG A N 1
ATOM 818 C CA . ARG A 1 104 ? 13.342 -11.527 -22.506 1.00 66.75 104 ARG A CA 1
ATOM 819 C C . ARG A 1 104 ? 14.725 -12.159 -22.398 1.00 66.75 104 ARG A C 1
ATOM 821 O O . ARG A 1 104 ? 15.007 -13.127 -23.102 1.00 66.75 104 ARG A O 1
ATOM 828 N N . SER A 1 105 ? 15.594 -11.609 -21.554 1.00 59.34 105 SER A N 1
ATOM 829 C CA . SER A 1 105 ? 16.827 -12.305 -21.189 1.00 59.34 105 SER A CA 1
ATOM 830 C C . SER A 1 105 ? 16.481 -13.614 -20.471 1.00 59.34 105 SER A C 1
ATOM 832 O O . SER A 1 105 ? 15.463 -13.724 -19.780 1.00 59.34 105 SER A O 1
ATOM 834 N N . ARG A 1 106 ? 17.322 -14.636 -20.657 1.00 48.31 106 ARG A N 1
ATOM 835 C CA . ARG A 1 106 ? 17.273 -15.895 -19.904 1.00 48.31 106 ARG A CA 1
ATOM 836 C C . ARG A 1 106 ? 17.878 -15.627 -18.509 1.00 48.31 106 ARG A C 1
ATOM 838 O O . ARG A 1 106 ? 18.971 -16.101 -18.238 1.00 48.31 106 ARG A O 1
ATOM 845 N N . THR A 1 107 ? 17.157 -14.848 -17.680 1.00 50.31 107 THR A N 1
ATOM 846 C CA . THR A 1 107 ? 17.513 -14.397 -16.300 1.00 50.31 107 THR A CA 1
ATOM 847 C C . THR A 1 107 ? 18.790 -13.525 -16.252 1.00 50.31 107 THR A C 1
ATOM 849 O O . THR A 1 107 ? 19.589 -13.578 -17.174 1.00 50.31 107 THR A O 1
ATOM 852 N N . ASP A 1 108 ? 18.951 -12.510 -15.400 1.00 40.88 108 ASP A N 1
ATOM 853 C CA . ASP A 1 108 ? 18.773 -12.446 -13.947 1.00 40.88 108 ASP A CA 1
ATOM 854 C C . ASP A 1 108 ? 17.873 -11.262 -13.534 1.00 40.88 108 ASP A C 1
ATOM 856 O O . ASP A 1 108 ? 18.012 -10.147 -14.042 1.00 40.88 108 ASP A O 1
ATOM 860 N N . MET A 1 109 ? 16.925 -11.484 -12.614 1.00 42.22 109 MET A N 1
ATOM 861 C CA . MET A 1 109 ? 16.436 -10.366 -11.793 1.00 42.22 109 MET A CA 1
ATOM 862 C C . MET A 1 109 ? 17.669 -9.755 -11.110 1.00 42.22 109 MET A C 1
ATOM 864 O O . MET A 1 109 ? 18.540 -10.536 -10.733 1.00 42.22 109 MET A O 1
ATOM 868 N N . PRO A 1 110 ? 17.781 -8.419 -10.977 1.00 42.00 110 PRO A N 1
ATOM 869 C CA . PRO A 1 110 ? 18.922 -7.821 -10.295 1.00 42.00 110 PRO A CA 1
ATOM 870 C C . PRO A 1 110 ? 19.125 -8.537 -8.961 1.00 42.00 110 PRO A C 1
ATOM 872 O O . PRO A 1 110 ? 18.166 -8.625 -8.190 1.00 42.00 110 PRO A O 1
ATOM 875 N N . ASP A 1 111 ? 20.324 -9.090 -8.751 1.00 36.34 111 ASP A N 1
ATOM 876 C CA . ASP A 1 111 ? 20.697 -9.681 -7.471 1.00 36.34 111 ASP A CA 1
ATOM 877 C C . ASP A 1 111 ? 20.448 -8.623 -6.409 1.00 36.34 111 ASP A C 1
ATOM 879 O O . ASP A 1 111 ? 20.972 -7.510 -6.465 1.00 36.34 111 ASP A O 1
ATOM 883 N N . ASP A 1 112 ? 19.541 -8.978 -5.519 1.00 39.06 112 ASP A N 1
ATOM 884 C CA . ASP A 1 112 ? 18.987 -8.142 -4.487 1.00 39.06 112 ASP A CA 1
ATOM 885 C C . ASP A 1 112 ? 19.983 -8.114 -3.320 1.00 39.06 112 ASP A C 1
ATOM 887 O O . ASP A 1 112 ? 20.056 -9.092 -2.571 1.00 39.06 112 ASP A O 1
ATOM 891 N N . PRO A 1 113 ? 20.797 -7.052 -3.161 1.00 35.28 113 PRO A N 1
ATOM 892 C CA . PRO A 1 113 ? 21.900 -7.068 -2.203 1.00 35.28 113 PRO A CA 1
ATOM 893 C C . PRO A 1 113 ? 21.410 -7.119 -0.747 1.00 35.28 113 PRO A C 1
ATOM 895 O O . PRO A 1 113 ? 22.183 -7.484 0.134 1.00 35.28 113 PRO A O 1
ATOM 898 N N . ASP A 1 114 ? 20.129 -6.794 -0.513 1.00 39.94 114 ASP A N 1
ATOM 899 C CA . ASP A 1 114 ? 19.535 -6.579 0.811 1.00 39.94 114 ASP A CA 1
ATOM 900 C C . ASP A 1 114 ? 18.182 -7.303 1.029 1.00 39.94 114 ASP A C 1
ATOM 902 O O . ASP A 1 114 ? 17.542 -7.109 2.065 1.00 39.94 114 ASP A O 1
ATOM 906 N N . GLY A 1 115 ? 17.696 -8.115 0.082 1.00 42.06 115 GLY A N 1
ATOM 907 C CA . GLY A 1 115 ? 16.369 -8.760 0.170 1.00 42.06 115 GLY A CA 1
ATOM 908 C C . GLY A 1 115 ? 15.167 -7.832 -0.120 1.00 42.06 115 GLY A C 1
ATOM 909 O O . GLY A 1 115 ? 14.034 -8.118 0.281 1.00 42.06 115 GLY A O 1
ATOM 910 N N . GLN A 1 116 ? 15.404 -6.704 -0.788 1.00 53.81 116 GLN A N 1
ATOM 911 C CA . GLN A 1 116 ? 14.439 -5.753 -1.320 1.00 53.81 116 GLN A CA 1
ATOM 912 C C . GLN A 1 116 ? 13.880 -6.155 -2.702 1.00 53.81 116 GLN A C 1
ATOM 914 O O . GLN A 1 116 ? 14.553 -6.129 -3.729 1.00 53.81 116 GLN A O 1
ATOM 919 N N . HIS A 1 117 ? 12.567 -6.397 -2.747 1.00 69.50 117 HIS A N 1
ATOM 920 C CA . HIS A 1 117 ? 11.825 -6.828 -3.938 1.00 69.50 117 HIS A CA 1
ATOM 921 C C . HIS A 1 117 ? 12.283 -6.164 -5.261 1.00 69.50 117 HIS A C 1
ATOM 923 O O . HIS A 1 117 ? 12.304 -4.929 -5.341 1.00 69.50 117 HIS A O 1
ATOM 929 N N . PRO A 1 118 ? 12.528 -6.946 -6.337 1.00 75.25 118 PRO A N 1
ATOM 930 C CA . PRO A 1 118 ? 13.215 -6.502 -7.562 1.00 75.25 118 PRO A CA 1
ATOM 931 C C . PRO A 1 118 ? 12.665 -5.230 -8.219 1.00 75.25 118 PRO A C 1
ATOM 933 O O . PRO A 1 118 ? 13.398 -4.470 -8.844 1.00 75.25 118 PRO A O 1
ATOM 936 N N . VAL A 1 119 ? 11.364 -4.975 -8.064 1.00 82.94 119 VAL A N 1
ATOM 937 C CA . VAL A 1 119 ? 10.705 -3.756 -8.558 1.00 82.94 119 VAL A CA 1
ATOM 938 C C . VAL A 1 119 ? 11.280 -2.490 -7.915 1.00 82.94 119 VAL A C 1
ATOM 940 O O . VAL A 1 119 ? 11.540 -1.524 -8.628 1.00 82.94 119 VAL A O 1
ATOM 943 N N . LEU A 1 120 ? 11.486 -2.479 -6.594 1.00 87.44 120 LEU A N 1
ATOM 944 C CA . LEU A 1 120 ? 11.980 -1.296 -5.883 1.00 87.44 120 LEU A CA 1
ATOM 945 C C . LEU A 1 120 ? 13.454 -1.044 -6.204 1.00 87.44 120 LEU A C 1
ATOM 947 O O . LEU A 1 120 ? 13.826 0.082 -6.531 1.00 87.44 120 LEU A O 1
ATOM 951 N N . ALA A 1 121 ? 14.260 -2.109 -6.198 1.00 84.44 121 ALA A N 1
ATOM 952 C CA . ALA A 1 121 ? 15.669 -2.045 -6.567 1.00 84.44 121 ALA A CA 1
ATOM 953 C C . ALA A 1 121 ? 15.852 -1.488 -7.986 1.00 84.44 121 ALA A C 1
ATOM 955 O O . ALA A 1 121 ? 16.683 -0.608 -8.209 1.00 84.44 121 ALA A O 1
ATOM 956 N N . TRP A 1 122 ? 15.031 -1.926 -8.947 1.00 85.31 122 TRP A N 1
ATOM 957 C CA . TRP A 1 122 ? 15.152 -1.453 -10.323 1.00 85.31 122 TRP A CA 1
ATOM 958 C C . TRP A 1 122 ? 14.754 0.021 -10.485 1.00 85.31 122 TRP A C 1
ATOM 960 O O . TRP A 1 122 ? 15.410 0.746 -11.229 1.00 85.31 122 TRP A O 1
ATOM 970 N N . LEU A 1 123 ? 13.746 0.503 -9.746 1.00 89.19 123 LEU A N 1
ATOM 971 C CA . LEU A 1 123 ? 13.403 1.932 -9.723 1.00 89.19 123 LEU A CA 1
ATOM 972 C C . LEU A 1 123 ? 14.537 2.796 -9.173 1.00 89.19 123 LEU A C 1
ATOM 974 O O . LEU A 1 123 ? 14.781 3.877 -9.709 1.00 89.19 123 LEU A O 1
ATOM 978 N N . PHE A 1 124 ? 15.216 2.320 -8.130 1.00 88.19 124 PHE A N 1
ATOM 979 C CA . PHE A 1 124 ? 16.361 3.008 -7.550 1.00 88.19 124 PHE A CA 1
ATOM 980 C C . PHE A 1 124 ? 17.543 3.059 -8.525 1.00 88.19 124 PHE A C 1
ATOM 982 O O . PHE A 1 124 ? 18.051 4.139 -8.822 1.00 88.19 124 PHE A O 1
ATOM 989 N N . VAL A 1 125 ? 17.937 1.908 -9.082 1.00 87.94 125 VAL A N 1
ATOM 990 C CA . VAL A 1 125 ? 19.069 1.797 -10.020 1.00 87.94 125 VAL A CA 1
ATOM 991 C C . VAL A 1 125 ? 18.850 2.638 -11.281 1.00 87.94 125 VAL A C 1
ATOM 993 O O . VAL A 1 125 ? 19.781 3.254 -11.790 1.00 87.94 125 VAL A O 1
ATOM 996 N N . GLU A 1 126 ? 17.614 2.711 -11.773 1.00 88.06 126 GLU A N 1
ATOM 997 C CA . GLU A 1 126 ? 17.254 3.487 -12.968 1.00 88.06 126 GLU A CA 1
ATOM 998 C C . GLU A 1 126 ? 16.950 4.965 -12.660 1.00 88.06 126 GLU A C 1
ATOM 1000 O O . GLU A 1 126 ? 16.473 5.698 -13.533 1.00 88.06 126 GLU A O 1
ATOM 1005 N N . GLY A 1 127 ? 17.190 5.408 -11.419 1.00 87.25 127 GLY A N 1
ATOM 1006 C CA . GLY A 1 127 ? 17.016 6.795 -10.987 1.00 87.25 127 GLY A CA 1
ATOM 1007 C C . GLY A 1 127 ? 15.574 7.297 -11.078 1.00 87.25 127 GLY A C 1
ATOM 1008 O O . GLY A 1 127 ? 15.348 8.493 -11.250 1.00 87.25 127 GLY A O 1
ATOM 1009 N N . LYS A 1 128 ? 14.584 6.396 -11.020 1.00 90.62 128 LYS A N 1
ATOM 1010 C CA . LYS A 1 128 ? 13.157 6.750 -11.060 1.00 90.62 128 LYS A CA 1
ATOM 1011 C C . LYS A 1 128 ? 12.614 7.164 -9.702 1.00 90.62 128 LYS A C 1
ATOM 1013 O O . LYS A 1 128 ? 11.668 7.941 -9.668 1.00 90.62 128 LYS A O 1
ATOM 1018 N N . ALA A 1 129 ? 13.200 6.659 -8.623 1.00 89.50 129 ALA A N 1
ATOM 1019 C CA . ALA A 1 129 ? 12.884 7.049 -7.257 1.00 89.50 129 ALA A CA 1
ATOM 1020 C C . ALA A 1 129 ? 14.125 6.903 -6.371 1.00 89.50 129 ALA A C 1
ATOM 1022 O O . ALA A 1 129 ? 14.970 6.038 -6.601 1.00 89.50 129 ALA A O 1
ATOM 1023 N N . THR A 1 130 ? 14.219 7.721 -5.333 1.00 90.50 130 THR A N 1
ATOM 1024 C CA . THR A 1 130 ? 15.186 7.541 -4.249 1.00 90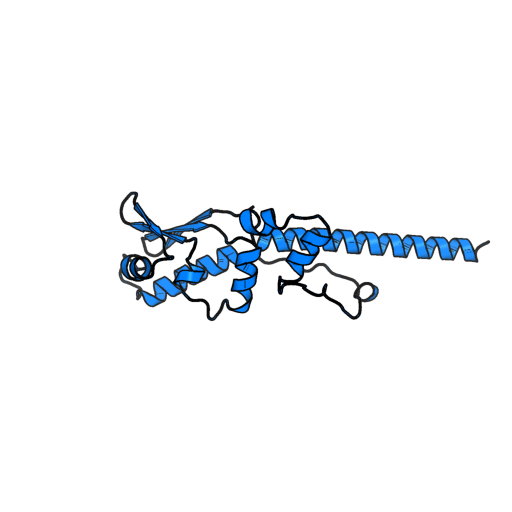.50 130 THR A CA 1
ATOM 1025 C C . THR A 1 130 ? 14.661 6.539 -3.219 1.00 90.50 130 THR A C 1
ATOM 1027 O O . THR A 1 130 ? 13.452 6.355 -3.063 1.00 90.50 130 THR A O 1
ATOM 1030 N N . TRP A 1 131 ? 15.563 5.922 -2.448 1.00 89.56 131 TRP A N 1
ATOM 1031 C CA . TRP A 1 131 ? 15.156 5.035 -1.351 1.00 89.56 131 TRP A CA 1
ATOM 1032 C C . TRP A 1 131 ? 14.283 5.726 -0.310 1.00 89.56 131 TRP A C 1
ATOM 1034 O O . TRP A 1 131 ? 13.339 5.123 0.192 1.00 89.56 131 TRP A O 1
ATOM 1044 N N . ARG A 1 132 ? 14.561 7.002 -0.033 1.00 90.75 132 ARG A N 1
ATOM 1045 C CA . ARG A 1 132 ? 13.764 7.800 0.895 1.00 90.75 132 ARG A CA 1
ATOM 1046 C C . ARG A 1 132 ? 12.315 7.915 0.426 1.00 90.75 132 ARG A C 1
ATOM 1048 O O . ARG A 1 132 ? 11.408 7.612 1.190 1.00 90.75 132 ARG A O 1
ATOM 1055 N N . GLU A 1 133 ? 12.093 8.266 -0.838 1.00 91.62 133 GLU A N 1
ATOM 1056 C CA . GLU A 1 133 ? 10.733 8.389 -1.376 1.00 91.62 133 GLU A CA 1
ATOM 1057 C C . GLU A 1 133 ? 9.990 7.041 -1.368 1.00 91.62 133 GLU A C 1
ATOM 1059 O O . GLU A 1 133 ? 8.798 6.989 -1.075 1.00 91.62 133 GLU A O 1
ATOM 1064 N N . LEU A 1 134 ? 10.680 5.924 -1.632 1.00 89.44 134 LEU A N 1
ATOM 1065 C CA . LEU A 1 134 ? 10.090 4.576 -1.568 1.00 89.44 134 LEU A CA 1
ATOM 1066 C C . LEU A 1 134 ? 9.747 4.129 -0.132 1.00 89.44 134 LEU A C 1
ATOM 1068 O O . LEU A 1 134 ? 8.870 3.281 0.063 1.00 89.44 134 LEU A O 1
ATOM 1072 N N . GLN A 1 135 ? 10.430 4.683 0.870 1.00 90.00 135 GLN A N 1
ATOM 1073 C CA . GLN A 1 135 ? 10.191 4.421 2.292 1.00 90.00 135 GLN A CA 1
ATOM 1074 C C . GLN A 1 135 ? 9.153 5.366 2.913 1.00 90.00 135 GLN A C 1
ATOM 1076 O O . GLN A 1 135 ? 8.489 4.981 3.877 1.00 90.00 135 GLN A O 1
ATOM 1081 N N . GLU A 1 136 ? 8.984 6.576 2.377 1.00 89.69 136 GLU A N 1
ATOM 1082 C CA . GLU A 1 136 ? 8.156 7.620 2.992 1.00 89.69 136 GLU A CA 1
ATOM 1083 C C . GLU A 1 136 ? 6.898 7.952 2.172 1.00 89.69 136 GLU A C 1
ATOM 1085 O O . GLU A 1 136 ? 5.796 8.014 2.736 1.00 89.69 136 GLU A O 1
ATOM 1090 N N . ASP A 1 137 ? 7.022 8.092 0.852 1.00 91.12 137 ASP A N 1
ATOM 1091 C CA . ASP A 1 137 ? 6.074 8.857 0.031 1.00 91.12 137 ASP A CA 1
ATOM 1092 C C . ASP A 1 137 ? 5.277 8.015 -0.962 1.00 91.12 137 ASP A C 1
ATOM 1094 O O . ASP A 1 137 ? 4.084 8.268 -1.176 1.00 91.12 137 ASP A O 1
ATOM 1098 N N . TYR A 1 138 ? 5.918 7.019 -1.572 1.00 92.81 138 TYR A N 1
ATOM 1099 C CA . TYR A 1 138 ? 5.294 6.164 -2.575 1.00 92.81 138 TYR A CA 1
ATOM 1100 C C . TYR A 1 138 ? 4.570 4.988 -1.930 1.00 92.81 138 TYR A C 1
ATOM 1102 O O . TYR A 1 138 ? 5.081 4.345 -1.011 1.00 92.81 138 TYR A O 1
ATOM 1110 N N . SER A 1 139 ? 3.364 4.702 -2.417 1.00 93.12 139 SER A N 1
ATOM 1111 C CA . SER A 1 139 ? 2.664 3.454 -2.127 1.00 93.12 139 SER A CA 1
ATOM 1112 C C . SER A 1 139 ? 3.231 2.316 -2.980 1.00 93.12 139 SER A C 1
ATOM 1114 O O . SER A 1 139 ? 4.016 2.525 -3.911 1.00 93.12 139 SER A O 1
ATOM 1116 N N . LEU A 1 140 ? 2.813 1.085 -2.690 1.00 90.62 140 LEU A N 1
ATOM 1117 C CA . LEU A 1 140 ? 3.171 -0.050 -3.535 1.00 90.62 140 LEU A CA 1
ATOM 1118 C C . LEU A 1 140 ? 2.628 0.114 -4.967 1.00 90.62 140 LEU A C 1
ATOM 1120 O O . LEU A 1 140 ? 3.335 -0.168 -5.931 1.00 90.62 140 LEU A O 1
ATOM 1124 N N . GLU A 1 141 ? 1.407 0.629 -5.115 1.00 90.31 141 GLU A N 1
ATOM 1125 C CA . GLU A 1 141 ? 0.792 0.909 -6.417 1.00 90.31 141 GLU A CA 1
ATOM 1126 C C . GLU A 1 141 ? 1.591 1.938 -7.228 1.00 90.31 141 GLU A C 1
ATOM 1128 O O . GLU A 1 141 ? 1.827 1.734 -8.426 1.00 90.31 141 GLU A O 1
ATOM 1133 N N . ASP A 1 142 ? 2.055 3.011 -6.575 1.00 90.94 142 ASP A N 1
ATOM 1134 C CA . ASP A 1 142 ? 2.908 4.023 -7.202 1.00 90.94 142 ASP A CA 1
ATOM 1135 C C . ASP A 1 142 ? 4.174 3.365 -7.772 1.00 90.94 142 ASP A C 1
ATOM 1137 O O . ASP A 1 142 ? 4.485 3.524 -8.954 1.00 90.94 142 ASP A O 1
ATOM 1141 N N . ALA A 1 143 ? 4.865 2.555 -6.961 1.00 90.38 143 ALA A N 1
ATOM 1142 C CA . ALA A 1 143 ? 6.093 1.878 -7.367 1.00 90.38 143 ALA A CA 1
ATOM 1143 C C . ALA A 1 143 ? 5.869 0.945 -8.572 1.00 90.38 143 ALA A C 1
ATOM 1145 O O . ALA A 1 143 ? 6.600 1.006 -9.564 1.00 90.38 143 ALA A O 1
ATOM 1146 N N . PHE A 1 144 ? 4.820 0.118 -8.555 1.00 87.50 144 PHE A N 1
ATOM 1147 C CA . PHE A 1 144 ? 4.519 -0.754 -9.694 1.00 87.50 144 PHE A CA 1
ATOM 1148 C C . PHE A 1 144 ? 4.121 0.030 -10.956 1.00 87.50 144 PHE A C 1
ATOM 1150 O O . PHE A 1 144 ? 4.456 -0.385 -12.072 1.00 87.50 144 PHE A O 1
ATOM 1157 N N . THR A 1 145 ? 3.450 1.173 -10.806 1.00 88.62 145 THR A N 1
ATOM 1158 C CA . THR A 1 145 ? 3.103 2.059 -11.925 1.00 88.62 145 THR A CA 1
ATOM 1159 C C . THR A 1 145 ? 4.351 2.695 -12.538 1.00 88.62 145 THR A C 1
ATOM 1161 O O . THR A 1 145 ? 4.533 2.635 -13.756 1.00 88.62 145 THR A O 1
ATOM 1164 N N . MET A 1 146 ? 5.263 3.220 -11.715 1.00 90.38 146 MET A N 1
ATOM 1165 C CA . MET A 1 146 ? 6.543 3.775 -12.174 1.00 90.38 146 MET A CA 1
ATOM 1166 C C . MET A 1 146 ? 7.378 2.720 -12.904 1.00 90.38 146 MET A C 1
ATOM 1168 O O . MET A 1 146 ? 7.917 2.971 -13.984 1.00 90.38 146 MET A O 1
ATOM 1172 N N . HIS A 1 147 ? 7.431 1.509 -12.350 1.00 87.56 147 HIS A N 1
ATOM 1173 C CA . HIS A 1 147 ? 8.163 0.393 -12.935 1.00 87.56 147 HIS A CA 1
ATOM 1174 C C . HIS A 1 147 ? 7.580 -0.007 -14.293 1.00 87.56 147 HIS A C 1
ATOM 1176 O O . HIS A 1 147 ? 8.310 -0.291 -15.243 1.00 87.56 147 HIS A O 1
ATOM 1182 N N . ARG A 1 148 ? 6.251 0.008 -14.425 1.00 83.44 148 ARG A N 1
ATOM 1183 C CA . ARG A 1 148 ? 5.579 -0.256 -15.697 1.00 83.44 148 ARG A CA 1
ATOM 1184 C C . ARG A 1 148 ? 5.949 0.770 -16.768 1.00 83.44 148 ARG A C 1
ATOM 1186 O O . ARG A 1 148 ? 6.214 0.374 -17.903 1.00 83.44 148 ARG A O 1
ATOM 1193 N N . GLU A 1 149 ? 5.942 2.057 -16.441 1.00 86.69 149 GLU A N 1
ATOM 1194 C CA . GLU A 1 149 ? 6.299 3.110 -17.401 1.00 86.69 149 GLU A CA 1
ATOM 1195 C C . GLU A 1 149 ? 7.772 3.027 -17.815 1.00 86.69 149 GLU A C 1
ATOM 1197 O O . GLU A 1 149 ? 8.096 3.133 -19.001 1.00 86.69 149 GLU A O 1
ATOM 1202 N N . LEU A 1 150 ? 8.657 2.715 -16.866 1.00 87.50 150 LEU A N 1
ATOM 1203 C CA . LEU A 1 150 ? 10.054 2.400 -17.151 1.00 87.50 150 LEU A CA 1
ATOM 1204 C C . LEU A 1 150 ? 10.173 1.211 -18.120 1.00 87.50 150 LEU A C 1
ATOM 1206 O O . LEU A 1 150 ? 10.854 1.312 -19.141 1.00 87.50 150 LEU A O 1
ATOM 1210 N N . LEU A 1 151 ? 9.469 0.108 -17.854 1.00 84.12 151 LEU A N 1
ATOM 1211 C CA . LEU A 1 151 ? 9.505 -1.080 -18.705 1.00 84.12 151 LEU A CA 1
ATOM 1212 C C . LEU A 1 151 ? 8.987 -0.791 -20.122 1.00 84.12 151 LEU A C 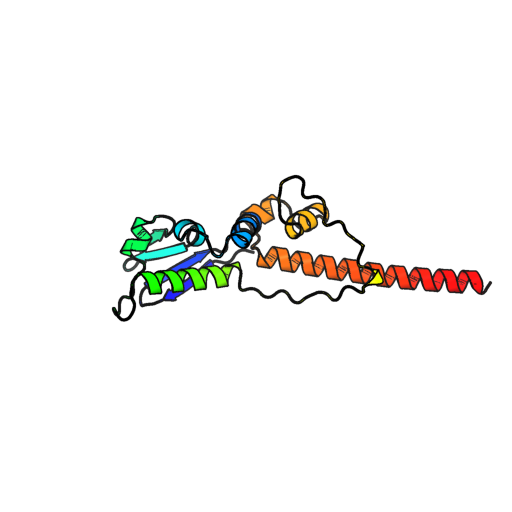1
ATOM 1214 O O . LEU A 1 151 ? 9.595 -1.234 -21.095 1.00 84.12 151 LEU A O 1
ATOM 1218 N N . LYS A 1 152 ? 7.907 -0.011 -20.270 1.00 82.94 152 LYS A N 1
ATOM 1219 C CA . LYS A 1 152 ? 7.415 0.431 -21.589 1.00 82.94 152 LYS A CA 1
ATOM 1220 C C . LYS A 1 152 ? 8.476 1.224 -22.351 1.00 82.94 152 LYS A C 1
ATOM 1222 O O . LYS A 1 152 ? 8.691 0.965 -23.533 1.00 82.94 152 LYS A O 1
ATOM 1227 N N . SER A 1 153 ? 9.147 2.160 -21.679 1.00 87.12 153 SER A N 1
ATOM 1228 C CA . SER A 1 153 ? 10.235 2.950 -22.263 1.00 87.12 153 SER A CA 1
ATOM 1229 C C . SER A 1 153 ? 11.386 2.060 -22.741 1.00 87.12 153 SER A C 1
ATOM 1231 O O . SER A 1 153 ? 11.837 2.214 -23.875 1.00 87.12 153 SER A O 1
ATOM 1233 N N . LYS A 1 154 ? 11.812 1.090 -21.924 1.00 85.38 154 LYS A N 1
ATOM 1234 C CA . LYS A 1 154 ? 12.891 0.153 -22.275 1.00 85.38 154 LYS A CA 1
ATOM 1235 C C . LYS A 1 154 ? 12.514 -0.736 -23.464 1.00 85.38 154 LYS A C 1
ATOM 1237 O O . LYS A 1 154 ? 13.326 -0.912 -24.366 1.00 85.38 154 LYS A O 1
ATOM 1242 N N . VAL A 1 155 ? 11.277 -1.244 -23.513 1.00 84.31 155 VAL A N 1
ATOM 1243 C CA . VAL A 1 155 ? 10.781 -2.039 -24.655 1.00 84.31 155 VAL A CA 1
ATOM 1244 C C . VAL A 1 155 ? 10.740 -1.206 -25.934 1.00 84.31 155 VAL A C 1
ATOM 1246 O O . VAL A 1 155 ? 11.162 -1.688 -26.982 1.00 84.31 155 VAL A O 1
ATOM 1249 N N . LYS A 1 156 ? 10.268 0.043 -25.858 1.00 87.62 156 LYS A N 1
ATOM 1250 C CA . LYS A 1 156 ? 10.244 0.953 -27.008 1.00 87.62 156 LYS A CA 1
ATOM 1251 C C . LYS A 1 156 ? 11.657 1.220 -27.539 1.00 87.62 156 LYS A C 1
ATOM 1253 O O . LYS A 1 156 ? 11.894 1.029 -28.725 1.00 87.62 156 LYS A O 1
ATOM 1258 N N . ALA A 1 157 ? 12.599 1.561 -26.661 1.00 87.94 157 ALA A N 1
ATOM 1259 C CA . ALA A 1 157 ? 13.990 1.795 -27.046 1.00 87.94 157 ALA A CA 1
ATOM 1260 C C . ALA A 1 157 ? 14.644 0.547 -27.671 1.00 87.94 157 ALA A C 1
ATOM 1262 O O . ALA A 1 157 ? 15.390 0.652 -28.642 1.00 87.94 157 ALA A O 1
ATOM 1263 N N . ALA A 1 158 ? 14.337 -0.648 -27.154 1.00 86.19 158 ALA A N 1
ATOM 1264 C CA . ALA A 1 158 ? 14.835 -1.902 -27.715 1.00 86.19 158 ALA A CA 1
ATOM 1265 C C . ALA A 1 158 ? 14.282 -2.182 -29.126 1.00 86.19 158 ALA A C 1
ATOM 1267 O O . ALA A 1 158 ? 15.016 -2.672 -29.983 1.00 86.19 158 ALA A O 1
ATOM 1268 N N . LEU A 1 159 ? 13.009 -1.854 -29.378 1.00 87.50 159 LEU A N 1
ATOM 1269 C CA . LEU A 1 159 ? 12.398 -1.960 -30.707 1.00 87.50 159 LEU A CA 1
ATOM 1270 C C . LEU A 1 159 ? 13.046 -0.994 -31.705 1.00 87.50 159 LEU A C 1
ATOM 1272 O O . LEU A 1 159 ? 13.443 -1.422 -32.785 1.00 87.50 159 LEU A O 1
ATOM 1276 N N . GLU A 1 160 ? 13.220 0.269 -31.318 1.00 90.25 160 GLU A N 1
ATOM 1277 C CA . GLU A 1 160 ? 13.857 1.295 -32.157 1.00 90.25 160 GLU A CA 1
ATOM 1278 C C . GLU A 1 160 ? 15.313 0.924 -32.493 1.00 90.25 160 GLU A C 1
ATOM 1280 O O . GLU A 1 160 ? 15.750 1.053 -33.637 1.00 90.25 160 GLU A O 1
ATOM 1285 N N . ALA A 1 161 ? 16.060 0.379 -31.526 1.00 87.94 161 ALA A N 1
ATOM 1286 C CA . ALA A 1 161 ? 17.418 -0.111 -31.752 1.00 87.94 161 ALA A CA 1
ATOM 1287 C C . ALA A 1 161 ? 17.460 -1.324 -32.703 1.00 87.94 161 ALA A C 1
ATOM 1289 O O . ALA A 1 161 ? 18.363 -1.427 -33.538 1.00 87.94 161 ALA A O 1
ATOM 1290 N N . GLU A 1 162 ? 16.491 -2.242 -32.605 1.00 86.75 162 GLU A N 1
ATOM 1291 C CA . GLU A 1 162 ? 16.376 -3.391 -33.511 1.00 86.75 162 GLU A CA 1
ATOM 1292 C C . GLU A 1 162 ? 16.094 -2.940 -34.954 1.00 86.75 162 GLU A C 1
ATOM 1294 O O . GLU A 1 162 ? 16.704 -3.459 -35.893 1.00 86.75 162 GLU A O 1
ATOM 1299 N N . GLU A 1 163 ? 15.195 -1.972 -35.138 1.00 89.31 163 GLU A N 1
ATOM 1300 C CA . GLU A 1 163 ? 14.867 -1.393 -36.445 1.00 89.31 163 GLU A CA 1
ATOM 1301 C C . GLU A 1 163 ? 16.073 -0.673 -37.055 1.00 89.31 163 GLU A C 1
ATOM 1303 O O . GLU A 1 163 ? 16.476 -1.000 -38.174 1.00 89.31 163 GLU A O 1
ATOM 1308 N N . ALA A 1 164 ? 16.740 0.192 -36.288 1.00 88.06 164 ALA A N 1
ATOM 1309 C CA . ALA A 1 164 ? 17.948 0.882 -36.734 1.00 88.06 164 ALA A CA 1
ATOM 1310 C C . ALA A 1 164 ? 19.063 -0.102 -37.139 1.00 88.06 164 ALA A C 1
ATOM 1312 O O . ALA A 1 164 ? 19.728 0.075 -38.164 1.00 88.06 164 ALA A O 1
ATOM 1313 N N . ALA A 1 165 ? 19.248 -1.188 -36.380 1.00 87.69 165 ALA A N 1
ATOM 1314 C CA . ALA A 1 165 ? 20.231 -2.220 -36.700 1.00 87.69 165 ALA A CA 1
ATOM 1315 C C . ALA A 1 165 ? 19.882 -2.991 -37.986 1.00 87.69 165 ALA A C 1
ATOM 1317 O O . ALA A 1 165 ? 20.782 -3.358 -38.751 1.00 87.69 165 ALA A O 1
ATOM 1318 N N . LYS A 1 166 ? 18.593 -3.248 -38.246 1.00 89.19 166 LYS A N 1
ATOM 1319 C CA . LYS A 1 166 ? 18.134 -3.874 -39.495 1.00 89.19 166 LYS A CA 1
ATOM 1320 C C . LYS A 1 166 ? 18.366 -2.957 -40.691 1.00 89.19 166 LYS A C 1
ATOM 1322 O O . LYS A 1 166 ? 18.908 -3.421 -41.693 1.00 89.19 166 LYS A O 1
ATOM 1327 N N . GLU A 1 167 ? 18.030 -1.675 -40.578 1.00 87.62 167 GLU A N 1
ATOM 1328 C CA . GLU A 1 167 ? 18.260 -0.689 -41.638 1.00 87.62 167 GLU A CA 1
ATOM 1329 C C . GLU A 1 167 ? 19.748 -0.506 -41.947 1.00 87.62 167 GLU A C 1
ATOM 1331 O O . GLU A 1 167 ? 20.141 -0.504 -43.114 1.00 87.62 167 GLU A O 1
ATOM 1336 N N . ALA A 1 168 ? 20.595 -0.417 -40.918 1.00 85.75 168 ALA A N 1
ATOM 1337 C CA . ALA A 1 168 ? 22.042 -0.320 -41.087 1.00 85.75 168 ALA A CA 1
ATOM 1338 C C . ALA A 1 168 ? 22.612 -1.550 -41.812 1.00 85.75 168 ALA A C 1
ATOM 1340 O O . ALA A 1 168 ? 23.405 -1.412 -42.743 1.00 85.75 168 ALA A O 1
ATOM 1341 N N . LYS A 1 169 ? 22.161 -2.759 -41.447 1.00 83.62 169 LYS A N 1
ATOM 1342 C CA . LYS A 1 169 ? 22.553 -4.002 -42.134 1.00 83.62 169 LYS A CA 1
ATOM 1343 C C . LYS A 1 169 ? 22.046 -4.068 -43.574 1.00 83.62 169 LYS A C 1
ATOM 1345 O O . LYS A 1 169 ? 22.757 -4.589 -44.427 1.00 83.62 169 LYS A O 1
ATOM 1350 N N . ALA A 1 170 ? 20.841 -3.572 -43.848 1.00 82.94 170 ALA A N 1
ATOM 1351 C CA . ALA A 1 170 ? 20.297 -3.516 -45.202 1.00 82.94 170 ALA A CA 1
ATOM 1352 C C . ALA A 1 170 ? 21.101 -2.549 -46.086 1.00 82.94 170 ALA A C 1
ATOM 1354 O O . ALA A 1 170 ? 21.493 -2.921 -47.189 1.00 82.94 170 ALA A O 1
ATOM 1355 N N . LYS A 1 171 ? 21.437 -1.357 -45.572 1.00 78.81 171 LYS A N 1
ATOM 1356 C CA . LYS A 1 171 ? 22.298 -0.381 -46.262 1.00 78.81 171 LYS A CA 1
ATOM 1357 C C . LYS A 1 171 ? 23.710 -0.921 -46.507 1.00 78.81 171 LYS A C 1
ATOM 1359 O O . LYS A 1 171 ? 24.243 -0.727 -47.589 1.00 78.81 171 LYS A O 1
ATOM 1364 N N . ALA A 1 172 ? 24.284 -1.649 -45.548 1.00 72.81 172 ALA A N 1
ATOM 1365 C CA . ALA A 1 172 ? 25.623 -2.232 -45.671 1.00 72.81 172 ALA A CA 1
ATOM 1366 C C . ALA A 1 172 ? 25.717 -3.429 -46.640 1.00 72.81 172 ALA A C 1
ATOM 1368 O O . ALA A 1 172 ? 26.818 -3.797 -47.027 1.00 72.81 172 ALA A O 1
ATOM 1369 N N . LYS A 1 173 ? 24.595 -4.069 -47.003 1.00 69.12 173 LYS A N 1
ATOM 1370 C CA . LYS A 1 173 ? 24.555 -5.170 -47.988 1.00 69.12 173 LYS A CA 1
ATOM 1371 C C . LYS A 1 173 ? 24.172 -4.723 -49.403 1.00 69.12 173 LYS A C 1
ATOM 1373 O O . LYS A 1 173 ? 24.263 -5.530 -50.321 1.00 69.12 173 LYS A O 1
ATOM 1378 N N . GLY A 1 174 ? 23.663 -3.500 -49.552 1.00 58.72 174 GLY A N 1
ATOM 1379 C CA . GLY A 1 174 ? 23.187 -2.942 -50.821 1.00 58.72 174 GLY A CA 1
ATOM 1380 C C . GLY A 1 174 ? 24.155 -1.966 -51.498 1.00 58.72 174 GLY A C 1
ATOM 1381 O O . GLY A 1 174 ? 23.779 -1.387 -52.514 1.00 58.72 174 GLY A O 1
ATOM 1382 N N . GLY A 1 175 ? 25.350 -1.764 -50.936 1.00 47.97 175 GLY A N 1
ATOM 1383 C CA . GLY A 1 175 ? 26.476 -1.049 -51.548 1.00 47.97 175 GLY A CA 1
ATOM 1384 C C . GLY A 1 175 ? 27.667 -1.980 -51.696 1.00 47.97 175 GLY A C 1
ATOM 1385 O O . GLY A 1 175 ? 28.444 -1.759 -52.646 1.00 47.97 175 GLY A O 1
#

Sequence (175 aa):
MRTTAEFNMFGVNYRARQFAAAGAVGMFSRLDSIHPTELLALTEVQAGDKEWHPLKVAANIDRYVRDVCGAMQPREVLDLVMFEIRKLNFGFTVSKVAVPSRFRSRTDMPDDPDGQHPVLAWLFVEGKATWRELQEDYSLEDAFTMHRELLKSKVKAALEAEEAAKEAKAKAKGG

Foldseek 3Di:
DWDKDWDDDLNKIKIFIAAFQQLLVVCVVCVVPDDLLSLQVRMWIDDPDDDTHGSVDVVCLVVGQDRPVNPDDSVVSSVVVSVVSCCSQPVDDDDDDDAPPVPDPPDDQPPDPPPGDSLVVVCCVVVVDPPVCSRPPDGSNRSSVSSRVVVVVVSVVVVVVVVVVVVVVVVVVVD

Secondary structure (DSSP, 8-state):
---EEEEEETTEEEEEEPPPHHHHHHHHTTGGG--HHHHTTTEEEEETTTEEEETTSHHHHHHHSS-TTS-S-HHHHHHHHHHHHHHHHH----PPP---GGG--S--PPP-TTS--HHHHHHHHTTSS-HHHHHHT--HHHHHHHHHHHHHHHHHHHHHHHHHHHHHHHHHH--

pLDDT: mean 85.28, std 13.96, range [35.28, 97.56]

Radius of gyration: 22.65 Å; chains: 1; bounding box: 53×29×75 Å